Protein AF-A0A3B8KC10-F1 (afdb_monomer_lite)

Foldseek 3Di:
DPPPCQDQAFADWDWDDDQFWIKIWTAGPVRDIDIDTDHGGRRVVVVVCCVPQQVVQRHRDHPVCPVVSVVRRD

Radius of gyration: 13.31 Å; chains: 1; bounding box: 34×22×35 Å

Secondary structure (DSSP, 8-state):
-------SBEEEEEEEE-SS-EEEEEEETTS-EEEEEPPSSSHHHHHHHIIIIIHHHHTTSBSS-HHHHHHH--

Structure (mmCIF, N/CA/C/O backbone):
data_AF-A0A3B8KC10-F1
#
_entry.id   AF-A0A3B8KC10-F1
#
loop_
_atom_site.group_PDB
_atom_site.id
_atom_site.type_symbol
_atom_site.label_atom_id
_atom_site.label_alt_id
_atom_site.label_comp_id
_atom_site.label_asym_id
_atom_site.label_entity_id
_atom_site.label_seq_id
_atom_site.pdbx_PDB_ins_code
_atom_site.Cartn_x
_atom_site.Cartn_y
_atom_site.Cartn_z
_atom_site.occupancy
_atom_site.B_iso_or_equiv
_atom_site.auth_seq_id
_atom_site.auth_comp_id
_atom_site.auth_asym_id
_atom_site.auth_atom_id
_atom_site.pdbx_PDB_model_num
ATOM 1 N N . MET A 1 1 ? -22.656 8.013 24.075 1.00 39.81 1 MET A N 1
ATOM 2 C CA . MET A 1 1 ? -21.456 8.079 23.217 1.00 39.81 1 MET A CA 1
ATOM 3 C C . MET A 1 1 ? -20.561 6.921 23.602 1.00 39.81 1 MET A C 1
ATOM 5 O O . MET A 1 1 ? -19.733 7.058 24.492 1.00 39.81 1 MET A O 1
ATOM 9 N N . THR A 1 2 ? -20.811 5.751 23.023 1.00 40.78 2 THR A N 1
ATOM 10 C CA . THR A 1 2 ? -19.925 4.599 23.188 1.00 40.78 2 THR A CA 1
ATOM 11 C C . THR A 1 2 ? -18.682 4.915 22.373 1.00 40.78 2 THR A C 1
ATOM 13 O O . THR A 1 2 ? -18.787 5.077 21.160 1.00 40.78 2 THR A O 1
ATOM 16 N N . GLN A 1 3 ? -17.542 5.098 23.035 1.00 47.38 3 GLN A N 1
ATOM 17 C CA . GLN A 1 3 ? -16.249 5.017 22.366 1.00 47.38 3 GLN A CA 1
ATOM 18 C C . GLN A 1 3 ? -16.210 3.613 21.756 1.00 47.38 3 GLN A C 1
ATOM 20 O O . GLN A 1 3 ? -16.151 2.626 22.490 1.00 47.38 3 GLN A O 1
ATOM 25 N N . LEU A 1 4 ? -16.405 3.507 20.441 1.00 53.38 4 LEU A N 1
ATOM 26 C CA . LEU A 1 4 ? -16.093 2.274 19.739 1.00 53.38 4 LEU A CA 1
ATOM 27 C C . LEU A 1 4 ? -14.599 2.066 19.974 1.00 53.38 4 LEU A C 1
ATOM 29 O O . LEU A 1 4 ? -13.806 2.961 19.690 1.00 53.38 4 LEU A O 1
ATOM 33 N N . ASN A 1 5 ? -14.228 0.922 20.549 1.00 54.06 5 ASN A N 1
ATOM 34 C CA . ASN A 1 5 ? -12.876 0.397 20.411 1.00 54.06 5 ASN A CA 1
ATOM 35 C C . ASN A 1 5 ? -12.675 0.135 18.916 1.00 54.06 5 ASN A C 1
ATOM 37 O O . ASN A 1 5 ? -12.828 -0.989 18.440 1.00 54.06 5 ASN A O 1
ATOM 41 N N . ASP A 1 6 ? -12.423 1.194 18.161 1.00 62.91 6 ASP A N 1
ATOM 42 C CA . ASP A 1 6 ? -11.912 1.101 16.816 1.00 62.91 6 ASP A CA 1
ATOM 43 C C . ASP A 1 6 ? -10.488 0.586 17.016 1.00 62.91 6 ASP A C 1
ATOM 45 O O . ASP A 1 6 ? -9.606 1.348 17.394 1.00 62.91 6 ASP A O 1
ATOM 49 N N . GLY A 1 7 ? -10.298 -0.734 16.913 1.00 74.50 7 GLY A N 1
ATOM 50 C CA . GLY A 1 7 ? -8.970 -1.351 16.949 1.00 74.50 7 GLY A CA 1
ATOM 51 C C . GLY A 1 7 ? -8.093 -0.832 15.807 1.00 74.50 7 GLY A C 1
ATOM 52 O O . GLY A 1 7 ? -8.395 0.194 15.194 1.00 74.50 7 GLY A O 1
ATOM 53 N N . ALA A 1 8 ? -7.037 -1.557 15.445 1.00 90.94 8 ALA A N 1
ATOM 54 C CA . ALA A 1 8 ? -6.169 -1.172 14.334 1.00 90.94 8 ALA A CA 1
ATOM 55 C C . ALA A 1 8 ? -6.877 -1.336 12.965 1.00 90.94 8 ALA A C 1
ATOM 57 O O . ALA A 1 8 ? -6.483 -2.141 12.134 1.00 90.94 8 ALA A O 1
ATOM 58 N N . ILE A 1 9 ? -7.968 -0.609 12.715 1.00 96.56 9 ILE A N 1
ATOM 59 C CA . ILE A 1 9 ? -8.745 -0.640 11.477 1.00 96.56 9 ILE A CA 1
ATOM 60 C C . ILE A 1 9 ? -8.072 0.270 10.460 1.00 96.56 9 ILE A C 1
ATOM 62 O O . ILE A 1 9 ? -7.965 1.473 10.696 1.00 96.56 9 ILE A O 1
ATOM 66 N N . ILE A 1 10 ? -7.674 -0.286 9.317 1.00 97.38 10 ILE A N 1
ATOM 67 C CA . ILE A 1 10 ? -6.966 0.430 8.255 1.00 97.38 10 ILE A CA 1
ATOM 68 C C . ILE A 1 10 ? -7.863 1.534 7.690 1.00 97.38 10 ILE A C 1
ATOM 70 O O . ILE A 1 10 ? -8.873 1.269 7.039 1.00 97.38 10 ILE A O 1
ATOM 74 N N . GLU A 1 11 ? -7.485 2.787 7.914 1.00 98.00 11 GLU A N 1
ATOM 75 C CA . GLU A 1 11 ? -8.230 3.961 7.456 1.00 98.00 11 GLU A CA 1
ATOM 76 C C . GLU A 1 11 ? -7.610 4.569 6.198 1.00 98.00 11 GLU A C 1
ATOM 78 O O . GLU A 1 11 ? -8.316 5.083 5.330 1.00 98.00 11 GLU A O 1
ATOM 83 N N . ARG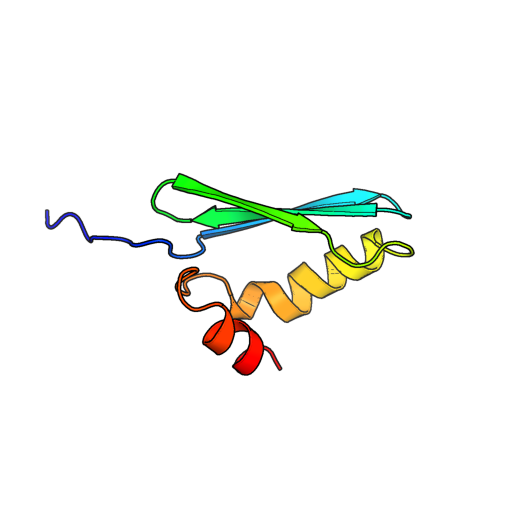 A 1 12 ? -6.282 4.499 6.075 1.00 98.31 12 ARG A N 1
ATOM 84 C CA . ARG A 1 12 ? -5.556 5.100 4.961 1.00 98.31 12 ARG A CA 1
ATOM 85 C C . ARG A 1 12 ? -4.354 4.258 4.561 1.00 98.31 12 ARG A C 1
ATOM 87 O O . ARG A 1 12 ? -3.613 3.774 5.412 1.00 98.31 12 ARG A O 1
ATOM 94 N N . VAL A 1 13 ? -4.139 4.160 3.253 1.00 98.56 13 VAL A N 1
ATOM 95 C CA . VAL A 1 13 ? -2.945 3.579 2.637 1.00 98.56 13 VAL A CA 1
ATOM 96 C C . VAL A 1 13 ? -2.325 4.645 1.739 1.00 98.56 13 VAL A C 1
ATOM 98 O O . VAL A 1 13 ? -2.988 5.181 0.856 1.00 98.56 13 VAL A O 1
ATOM 101 N N . GLU A 1 14 ? -1.067 4.990 1.982 1.00 98.75 14 GLU A N 1
ATOM 102 C CA . GLU A 1 14 ? -0.322 6.025 1.262 1.00 98.75 14 GLU A CA 1
ATOM 103 C C . GLU A 1 14 ? 0.938 5.425 0.648 1.00 98.75 14 GLU A C 1
ATOM 105 O O . GLU A 1 14 ? 1.609 4.609 1.276 1.00 98.75 14 GLU A O 1
ATOM 110 N N . THR A 1 15 ? 1.301 5.863 -0.559 1.00 98.75 15 THR A N 1
ATOM 111 C CA . THR A 1 15 ? 2.559 5.471 -1.207 1.00 98.75 15 THR A CA 1
ATOM 112 C C . THR A 1 15 ? 3.427 6.688 -1.477 1.00 98.75 15 THR A C 1
ATOM 114 O O . THR A 1 15 ? 2.958 7.669 -2.052 1.00 98.75 15 THR A O 1
ATOM 117 N N . PHE A 1 16 ? 4.707 6.586 -1.143 1.00 98.56 16 PHE A N 1
ATOM 118 C CA . P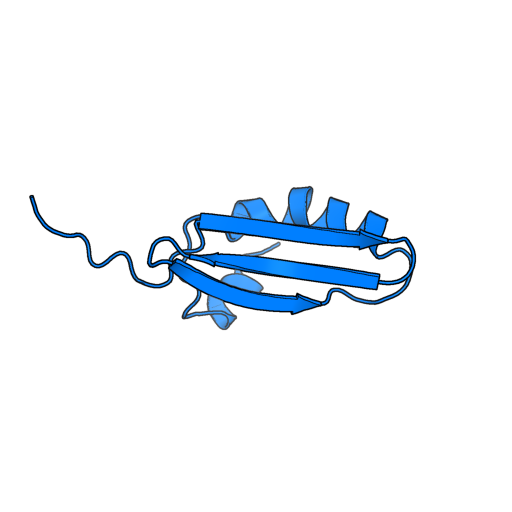HE A 1 16 ? 5.728 7.585 -1.443 1.00 98.56 16 PHE A CA 1
ATOM 119 C C . PHE A 1 16 ? 6.672 6.977 -2.475 1.00 98.56 16 PHE A C 1
ATOM 121 O O . PHE A 1 16 ? 7.565 6.208 -2.115 1.00 98.56 16 PHE A O 1
ATOM 128 N N . SER A 1 17 ? 6.418 7.249 -3.756 1.00 97.69 17 SER A N 1
ATOM 129 C CA . SER A 1 17 ? 7.024 6.519 -4.871 1.00 97.69 17 SER A CA 1
ATOM 130 C C . SER A 1 17 ? 7.936 7.372 -5.754 1.00 97.69 17 SER A C 1
ATOM 132 O O . SER A 1 17 ? 7.699 8.553 -6.012 1.00 97.69 17 SER A O 1
ATOM 134 N N . ARG A 1 18 ? 8.994 6.719 -6.235 1.00 96.69 18 ARG A N 1
ATOM 135 C CA . ARG A 1 18 ? 9.779 7.054 -7.429 1.00 96.69 18 ARG A CA 1
ATOM 136 C C . ARG A 1 18 ? 9.865 5.797 -8.304 1.00 96.69 18 ARG A C 1
ATOM 138 O O . ARG A 1 18 ? 9.390 4.740 -7.904 1.00 96.69 18 ARG A O 1
ATOM 145 N N . GLU A 1 19 ? 10.518 5.895 -9.457 1.00 96.06 19 GLU A N 1
ATOM 146 C CA . GLU A 1 19 ? 10.685 4.775 -10.400 1.00 96.06 19 GLU A CA 1
ATOM 147 C C . GLU A 1 19 ? 11.285 3.512 -9.748 1.00 96.06 19 GLU A C 1
ATOM 149 O O . GLU A 1 19 ? 10.809 2.399 -9.955 1.00 96.06 19 GLU A O 1
ATOM 154 N N . TYR A 1 20 ? 12.313 3.667 -8.908 1.00 97.62 20 TYR A N 1
ATOM 155 C CA . TYR A 1 20 ? 13.069 2.525 -8.377 1.00 97.62 20 TYR A CA 1
ATOM 156 C C . TYR A 1 20 ? 12.590 2.014 -7.019 1.00 97.62 20 TYR A C 1
ATOM 158 O O . TYR A 1 20 ? 12.818 0.851 -6.698 1.00 97.62 20 TYR A O 1
ATOM 166 N N . LEU A 1 21 ? 11.961 2.865 -6.210 1.00 97.94 21 LEU A N 1
ATOM 167 C CA . LEU A 1 21 ? 11.574 2.552 -4.835 1.00 97.94 21 LEU A CA 1
ATOM 168 C C . LEU A 1 21 ? 10.258 3.238 -4.484 1.00 97.94 21 LEU A C 1
ATOM 170 O O . LEU A 1 21 ? 10.041 4.401 -4.832 1.00 97.94 21 LEU A O 1
ATOM 174 N N . ALA A 1 22 ? 9.416 2.531 -3.732 1.00 98.56 22 ALA A N 1
ATOM 175 C CA . ALA A 1 22 ? 8.216 3.093 -3.138 1.00 98.56 22 ALA A CA 1
ATOM 176 C C . ALA A 1 22 ? 7.982 2.528 -1.733 1.00 98.56 22 ALA A C 1
ATOM 178 O O . ALA A 1 22 ? 7.971 1.312 -1.523 1.00 98.56 22 ALA A O 1
ATOM 179 N N . PHE A 1 23 ? 7.780 3.433 -0.778 1.00 98.75 23 PHE A N 1
ATOM 180 C CA . PHE A 1 23 ? 7.376 3.090 0.583 1.00 98.75 23 PHE A CA 1
ATOM 181 C C . PHE A 1 23 ? 5.862 3.174 0.716 1.00 98.75 23 PHE A C 1
ATOM 183 O O . PHE A 1 23 ? 5.232 4.040 0.106 1.00 98.75 23 PHE A O 1
ATOM 190 N N . VAL A 1 24 ? 5.298 2.299 1.543 1.00 98.81 24 VAL A N 1
ATOM 191 C CA . VAL A 1 24 ? 3.876 2.280 1.886 1.00 98.81 24 VAL A CA 1
ATOM 192 C C . VAL A 1 24 ? 3.735 2.678 3.346 1.00 98.81 24 VAL A C 1
ATOM 194 O O . VAL A 1 24 ? 4.426 2.126 4.203 1.00 98.81 24 VAL A O 1
ATOM 197 N N . ARG A 1 25 ? 2.839 3.620 3.632 1.00 98.75 25 ARG A N 1
ATOM 198 C CA . ARG A 1 25 ? 2.402 3.936 4.989 1.00 98.75 25 ARG A CA 1
ATOM 199 C C . ARG A 1 25 ? 0.939 3.563 5.136 1.00 98.75 25 ARG A C 1
ATOM 201 O O . ARG A 1 25 ? 0.103 4.046 4.376 1.00 98.75 25 ARG A O 1
ATOM 208 N N . THR A 1 26 ? 0.637 2.772 6.151 1.00 98.12 26 THR A N 1
ATOM 209 C CA . THR A 1 26 ? -0.736 2.474 6.556 1.00 98.12 26 THR A CA 1
ATOM 210 C C . THR A 1 26 ? -1.037 3.246 7.831 1.00 98.12 26 THR A C 1
ATOM 212 O O . THR A 1 26 ? -0.219 3.256 8.747 1.00 98.12 26 THR A O 1
ATOM 215 N N . THR A 1 27 ? -2.174 3.934 7.881 1.0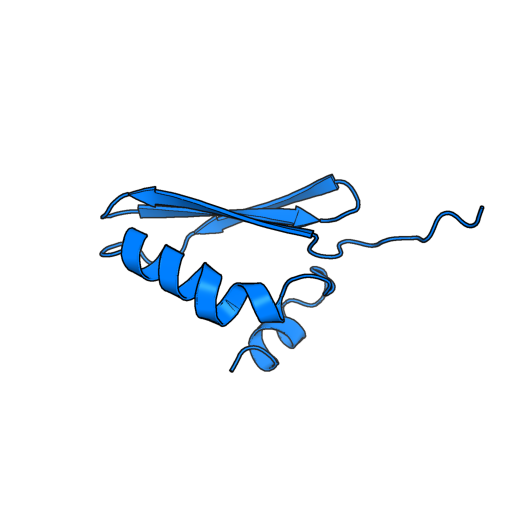0 98.19 27 THR A N 1
ATOM 216 C CA . THR A 1 27 ? -2.691 4.576 9.097 1.00 98.19 27 THR A CA 1
ATOM 217 C C . THR A 1 27 ? -3.998 3.905 9.482 1.00 98.19 27 THR A C 1
ATOM 219 O O . THR A 1 27 ? -4.891 3.773 8.641 1.00 98.19 27 THR A O 1
ATOM 222 N N . CYS A 1 28 ? -4.105 3.498 10.739 1.00 97.19 28 CYS A N 1
ATOM 223 C CA . CYS A 1 28 ? -5.335 2.982 11.310 1.00 97.19 28 CYS A CA 1
ATOM 224 C C . CYS A 1 28 ? -6.124 4.094 12.005 1.00 97.19 28 CYS A C 1
ATOM 226 O O . CYS A 1 28 ? -5.575 5.142 12.352 1.00 97.19 28 CYS A O 1
ATOM 228 N N . ARG A 1 29 ? -7.413 3.850 12.232 1.00 96.25 29 ARG A N 1
ATOM 229 C CA . ARG A 1 29 ? -8.330 4.829 12.829 1.00 96.25 29 ARG A CA 1
ATOM 230 C C . ARG A 1 29 ? -7.976 5.197 14.278 1.00 96.25 29 ARG A C 1
ATOM 232 O O . ARG A 1 29 ? -8.257 6.308 14.717 1.00 96.25 29 ARG A O 1
ATOM 239 N N . ASP A 1 30 ? -7.312 4.294 14.998 1.00 94.38 30 ASP A N 1
ATOM 240 C CA . ASP A 1 30 ? -6.750 4.542 16.334 1.00 94.38 30 ASP A CA 1
ATOM 241 C C . ASP A 1 30 ? -5.475 5.414 16.316 1.00 94.38 30 ASP A C 1
ATOM 243 O O . ASP A 1 30 ? -4.921 5.745 17.365 1.00 94.38 30 ASP A O 1
ATOM 247 N N . GLY A 1 31 ? -5.005 5.804 15.127 1.00 94.62 31 GLY A N 1
ATOM 248 C CA . GLY A 1 31 ? -3.794 6.589 14.920 1.00 94.62 31 GLY A CA 1
ATOM 249 C C . GLY A 1 31 ? -2.511 5.761 14.843 1.00 94.62 31 GLY A C 1
ATOM 250 O O . GLY A 1 31 ? -1.445 6.343 14.631 1.00 94.62 31 GLY A O 1
ATOM 251 N N . SER A 1 32 ? -2.576 4.432 14.981 1.00 95.81 32 SER A N 1
ATOM 252 C CA . SER A 1 32 ? -1.412 3.571 14.772 1.00 95.81 32 SER A CA 1
ATOM 253 C C . SER A 1 32 ? -0.945 3.621 13.313 1.00 95.81 32 SER A C 1
ATOM 255 O O . SER A 1 32 ? -1.725 3.815 12.373 1.00 95.81 32 SER A O 1
ATOM 257 N N . ILE A 1 33 ? 0.372 3.513 13.121 1.00 97.56 33 ILE A N 1
ATOM 258 C CA . ILE A 1 33 ? 1.019 3.652 11.814 1.00 97.56 33 ILE A CA 1
ATOM 259 C C . ILE A 1 33 ? 1.968 2.482 11.585 1.00 97.56 33 ILE A C 1
ATOM 261 O O . ILE A 1 33 ? 2.807 2.177 12.431 1.00 97.56 33 ILE A O 1
ATOM 265 N N . GLY A 1 34 ? 1.882 1.891 10.395 1.00 96.88 34 GLY A N 1
ATOM 266 C CA . GLY A 1 34 ? 2.828 0.901 9.889 1.00 96.88 34 GLY A CA 1
ATOM 267 C C . GLY A 1 34 ? 3.544 1.406 8.640 1.00 96.88 34 GLY A C 1
ATOM 268 O O . GLY A 1 34 ? 2.942 2.080 7.802 1.00 96.88 34 GLY A O 1
ATOM 269 N N . TRP A 1 35 ? 4.824 1.061 8.508 1.00 98.50 35 TRP A N 1
ATOM 270 C CA . TRP A 1 35 ? 5.609 1.310 7.300 1.00 98.50 35 TRP A CA 1
ATOM 271 C C . TRP A 1 35 ? 6.028 -0.003 6.652 1.00 98.50 35 TRP A C 1
ATOM 273 O O . TRP A 1 35 ? 6.454 -0.935 7.330 1.00 98.50 35 TRP A O 1
ATOM 283 N N . GLY A 1 36 ? 5.944 -0.041 5.328 1.00 98.00 36 GLY A N 1
ATOM 284 C CA . GLY A 1 36 ? 6.398 -1.149 4.504 1.00 98.00 36 GLY A CA 1
ATOM 285 C C . GLY A 1 36 ? 6.984 -0.658 3.187 1.00 98.00 36 GLY A C 1
ATOM 286 O O . GLY A 1 36 ? 7.099 0.544 2.929 1.00 98.00 36 GLY A O 1
ATOM 287 N N . GLN A 1 37 ? 7.347 -1.603 2.334 1.00 98.50 37 GLN A N 1
ATOM 288 C CA . GLN A 1 37 ? 7.910 -1.330 1.020 1.00 98.50 37 GLN A CA 1
ATOM 289 C C . GLN A 1 37 ? 7.304 -2.302 0.011 1.00 98.50 37 GLN A C 1
ATOM 291 O O . GLN A 1 37 ? 7.119 -3.478 0.322 1.00 98.50 37 GLN A O 1
ATOM 296 N N . VAL A 1 38 ? 7.022 -1.821 -1.198 1.00 98.44 38 VAL A N 1
ATOM 297 C CA . VAL A 1 38 ? 6.758 -2.712 -2.337 1.00 98.44 38 VAL A CA 1
ATOM 298 C C . VAL A 1 38 ? 8.078 -3.177 -2.964 1.00 98.44 38 VAL A C 1
ATOM 300 O O . VAL A 1 38 ? 9.162 -2.707 -2.597 1.00 98.44 38 VAL A O 1
ATOM 303 N N . SER A 1 39 ? 8.006 -4.105 -3.920 1.00 98.06 39 SER A N 1
ATOM 304 C CA . SER A 1 39 ? 9.190 -4.502 -4.687 1.00 98.06 39 SER A CA 1
ATOM 305 C C . SER A 1 39 ? 9.849 -3.281 -5.358 1.00 98.06 39 SER A C 1
ATOM 307 O O . SER A 1 39 ? 9.134 -2.424 -5.883 1.00 98.06 39 SER A O 1
ATOM 309 N N . PRO A 1 40 ? 11.193 -3.184 -5.362 1.00 97.81 40 PRO A N 1
ATOM 310 C CA . PRO A 1 40 ? 11.916 -2.204 -6.167 1.00 97.81 40 PRO A CA 1
ATOM 311 C C . PRO A 1 40 ? 11.716 -2.418 -7.674 1.00 97.81 40 PRO A C 1
ATOM 313 O O . PRO A 1 40 ? 11.316 -3.504 -8.096 1.00 97.81 40 PRO A O 1
ATOM 316 N N . TYR A 1 41 ? 12.118 -1.404 -8.450 1.00 97.38 41 TYR A N 1
ATOM 317 C CA . TYR A 1 41 ? 12.000 -1.287 -9.913 1.00 97.38 41 TYR A CA 1
ATOM 318 C C . TYR A 1 41 ? 10.555 -1.226 -10.417 1.00 97.38 41 TYR A C 1
ATOM 320 O O . TYR A 1 41 ? 9.726 -2.066 -10.080 1.00 97.38 41 TYR A O 1
ATOM 328 N N . ASN A 1 42 ? 10.250 -0.222 -11.248 1.00 97.81 42 ASN A N 1
ATOM 329 C CA . ASN A 1 42 ? 8.875 0.108 -11.646 1.00 97.81 42 ASN A CA 1
ATOM 330 C C . ASN A 1 42 ? 7.952 0.251 -10.417 1.00 97.81 42 ASN A C 1
ATOM 332 O O . ASN A 1 42 ? 6.794 -0.186 -10.401 1.00 97.81 42 ASN A O 1
ATOM 336 N N . ALA A 1 43 ? 8.502 0.801 -9.334 1.00 98.38 43 ALA A N 1
ATOM 337 C CA . ALA A 1 43 ? 7.837 0.882 -8.042 1.00 98.38 43 ALA A CA 1
ATOM 338 C C . ALA A 1 43 ? 6.690 1.905 -8.066 1.00 98.38 43 ALA A C 1
ATOM 340 O O . ALA A 1 43 ? 5.710 1.764 -7.336 1.00 98.38 43 ALA A O 1
ATOM 341 N N . ASP A 1 44 ? 6.769 2.900 -8.946 1.00 98.06 44 ASP A N 1
ATOM 342 C CA . ASP A 1 44 ? 5.696 3.839 -9.263 1.00 98.06 44 ASP A CA 1
ATOM 343 C C . ASP A 1 44 ? 4.499 3.150 -9.940 1.00 98.06 44 ASP A C 1
ATOM 345 O O . ASP A 1 44 ? 3.352 3.421 -9.577 1.00 98.06 44 ASP A O 1
ATOM 349 N N . ILE A 1 45 ? 4.744 2.204 -10.853 1.00 98.50 45 ILE A N 1
ATOM 350 C CA . ILE A 1 45 ? 3.692 1.362 -11.446 1.00 98.50 45 ILE A CA 1
ATOM 351 C C . ILE A 1 45 ? 3.092 0.452 -10.371 1.00 98.50 45 ILE A C 1
ATOM 353 O O . ILE A 1 45 ? 1.871 0.380 -10.226 1.00 98.50 45 ILE A O 1
ATOM 357 N N . THR A 1 46 ? 3.938 -0.191 -9.563 1.00 98.62 46 THR A N 1
ATOM 358 C CA . THR A 1 46 ? 3.488 -1.057 -8.461 1.00 98.62 46 THR A CA 1
ATOM 359 C C . THR A 1 46 ? 2.630 -0.290 -7.450 1.00 98.62 46 THR A C 1
ATOM 361 O O . THR A 1 46 ? 1.617 -0.809 -6.987 1.00 98.62 46 THR A O 1
ATOM 364 N N . ALA A 1 47 ? 2.960 0.971 -7.153 1.00 98.69 47 ALA A N 1
ATOM 365 C CA . ALA A 1 47 ? 2.138 1.827 -6.302 1.00 98.69 47 ALA A CA 1
ATOM 366 C C . ALA A 1 47 ? 0.737 2.071 -6.896 1.00 98.69 47 ALA A C 1
ATOM 368 O O . ALA A 1 47 ? -0.253 2.026 -6.168 1.00 98.69 47 ALA A O 1
ATOM 369 N N . GLN A 1 48 ? 0.622 2.276 -8.215 1.00 98.62 48 GLN A N 1
ATOM 370 C CA . GLN A 1 48 ? -0.686 2.406 -8.874 1.00 98.62 48 GLN A CA 1
ATOM 371 C C . GLN A 1 48 ? -1.500 1.111 -8.793 1.00 98.62 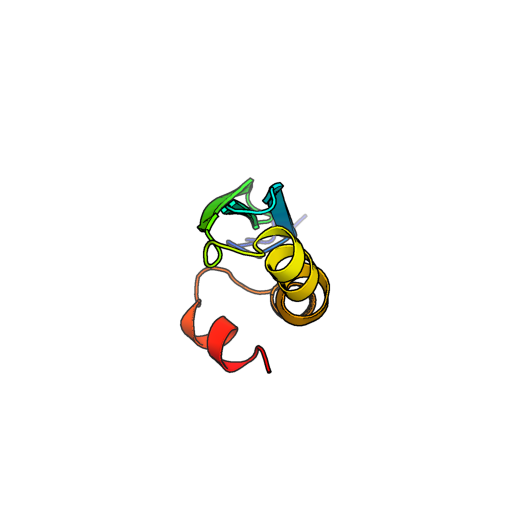48 GLN A C 1
ATOM 373 O O . GLN A 1 48 ? -2.701 1.162 -8.527 1.00 98.62 48 GLN A O 1
ATOM 378 N N . VAL A 1 49 ? -0.856 -0.042 -8.996 1.00 98.50 49 VAL A N 1
ATOM 379 C CA . VAL A 1 49 ? -1.490 -1.359 -8.840 1.00 98.50 49 VAL A CA 1
ATOM 380 C C . VAL A 1 49 ? -2.000 -1.536 -7.411 1.00 98.50 49 VAL A C 1
ATOM 382 O O . VAL A 1 49 ? -3.172 -1.855 -7.226 1.00 98.50 49 VAL A O 1
ATOM 385 N N . LEU A 1 50 ? -1.172 -1.232 -6.407 1.00 98.62 50 LEU A N 1
ATOM 386 C CA . LEU A 1 50 ? -1.548 -1.295 -4.995 1.00 98.62 50 LEU A CA 1
ATOM 387 C C . LEU A 1 50 ? -2.810 -0.470 -4.716 1.00 98.62 50 LEU A C 1
ATOM 389 O O . LEU A 1 50 ? -3.769 -0.995 -4.154 1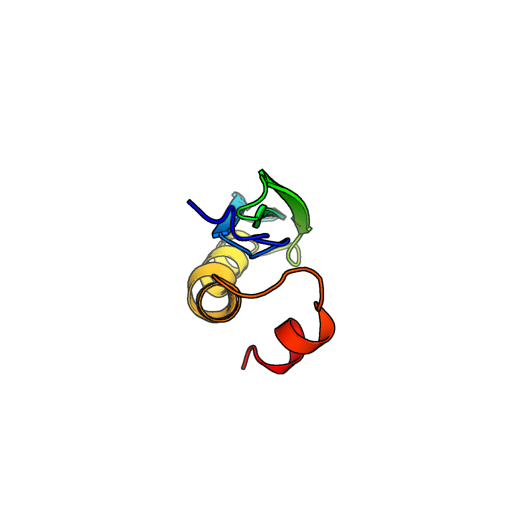.00 98.62 50 LEU A O 1
ATOM 393 N N . HIS A 1 51 ? -2.863 0.788 -5.157 1.00 98.56 51 HIS A N 1
ATOM 394 C CA . HIS A 1 51 ? -4.031 1.644 -4.909 1.00 98.56 51 HIS A CA 1
ATOM 395 C C . HIS A 1 51 ? -5.291 1.194 -5.643 1.00 98.56 51 HIS A C 1
ATOM 397 O O . HIS A 1 51 ? -6.392 1.368 -5.130 1.00 98.56 51 HIS A O 1
ATOM 403 N N . ARG A 1 52 ? -5.156 0.628 -6.846 1.00 98.38 52 ARG A N 1
ATOM 404 C CA . ARG A 1 52 ? -6.314 0.243 -7.667 1.00 98.38 52 ARG A CA 1
ATOM 405 C C . ARG A 1 52 ? -6.838 -1.155 -7.367 1.00 98.38 52 ARG A C 1
ATOM 407 O O . ARG A 1 52 ? -8.026 -1.386 -7.563 1.00 98.38 52 ARG A O 1
ATOM 414 N N . GLN A 1 53 ? -5.970 -2.076 -6.963 1.00 98.38 53 GLN A N 1
ATOM 415 C CA . GLN A 1 53 ? -6.287 -3.504 -6.900 1.00 98.38 53 GLN A CA 1
ATOM 416 C C . GLN A 1 53 ? -6.153 -4.100 -5.499 1.00 98.38 53 GLN A C 1
ATOM 418 O O . GLN A 1 53 ? -6.814 -5.093 -5.231 1.00 98.38 53 GLN A O 1
ATOM 423 N N . VAL A 1 54 ? -5.363 -3.497 -4.604 1.00 98.19 54 VAL A N 1
ATOM 424 C CA . VAL A 1 54 ? -5.098 -4.041 -3.260 1.00 98.19 54 VAL A CA 1
ATOM 425 C C . VAL A 1 54 ? -5.814 -3.223 -2.185 1.00 98.19 54 VAL A C 1
ATOM 427 O O . VAL A 1 54 ? -6.659 -3.748 -1.464 1.00 98.19 54 VAL A O 1
ATOM 430 N N . ALA A 1 55 ? -5.545 -1.915 -2.118 1.00 98.06 55 ALA A N 1
ATOM 431 C CA . ALA A 1 55 ? -6.072 -1.028 -1.080 1.00 98.06 55 ALA A CA 1
ATOM 432 C C . ALA A 1 55 ? -7.607 -1.079 -0.901 1.00 98.06 55 ALA A C 1
ATOM 434 O O . ALA A 1 55 ? -8.043 -1.070 0.251 1.00 98.06 55 ALA A O 1
ATOM 435 N N . PRO A 1 56 ? -8.444 -1.197 -1.958 1.00 97.88 56 PRO A N 1
ATOM 436 C CA . PRO A 1 56 ? -9.899 -1.283 -1.793 1.00 97.88 56 PRO A CA 1
ATOM 437 C C . PRO A 1 56 ? -10.3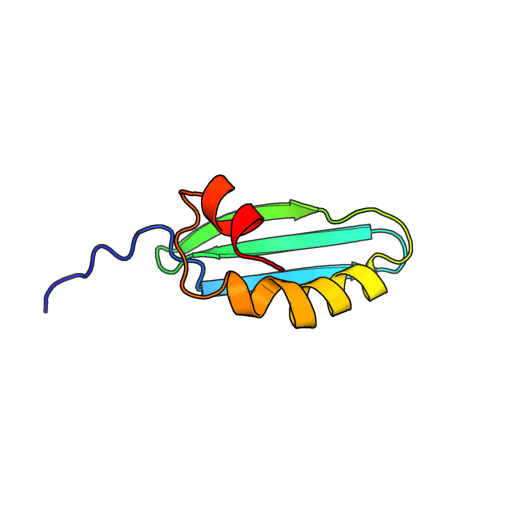75 -2.470 -0.945 1.00 97.88 56 PRO A C 1
ATOM 439 O O . PRO A 1 56 ? -11.432 -2.382 -0.329 1.00 97.88 56 PRO A O 1
ATOM 442 N N . TRP A 1 57 ? -9.603 -3.558 -0.891 1.00 97.25 57 TRP A N 1
ATOM 443 C CA . TRP A 1 57 ? -9.922 -4.739 -0.084 1.00 97.25 57 TRP A CA 1
ATOM 444 C C . TRP A 1 57 ? -9.431 -4.618 1.360 1.00 97.25 57 TRP A C 1
ATOM 446 O O . TRP A 1 57 ? -10.001 -5.239 2.254 1.00 97.25 57 TRP A O 1
ATOM 456 N N . SER A 1 58 ? -8.388 -3.816 1.596 1.00 96.56 58 SER A N 1
ATOM 457 C CA . SER A 1 58 ? -7.780 -3.631 2.920 1.00 96.56 58 SER A CA 1
ATOM 458 C C . SER A 1 58 ? -8.412 -2.492 3.725 1.00 96.56 58 SER A C 1
ATOM 460 O O . SER A 1 58 ? -8.421 -2.543 4.952 1.00 96.56 58 SER A O 1
ATOM 462 N N . LEU A 1 59 ? -8.932 -1.451 3.068 1.00 97.19 59 LEU A N 1
ATOM 463 C CA . LEU A 1 59 ? -9.548 -0.310 3.751 1.00 97.19 59 LEU A CA 1
ATOM 464 C C . LEU A 1 59 ? -10.777 -0.745 4.567 1.00 97.19 59 LEU A C 1
ATOM 466 O O . LEU A 1 59 ? -11.652 -1.458 4.081 1.00 97.19 59 LEU A O 1
ATOM 470 N N . GLY A 1 60 ? -10.849 -0.296 5.820 1.00 95.81 60 GLY A N 1
ATOM 471 C CA . GLY A 1 60 ? -11.913 -0.643 6.764 1.00 95.81 60 GLY A CA 1
ATOM 472 C C . GLY A 1 60 ? -11.772 -2.022 7.419 1.00 95.81 60 GLY A C 1
ATOM 473 O O . GLY A 1 60 ? -12.641 -2.398 8.205 1.00 95.81 60 GLY A O 1
ATOM 474 N N . ARG A 1 61 ? -10.700 -2.770 7.132 1.00 95.81 61 ARG A N 1
ATOM 475 C CA . ARG A 1 61 ? -10.400 -4.071 7.749 1.00 95.81 61 ARG A CA 1
ATOM 476 C C . ARG A 1 61 ? -9.418 -3.934 8.912 1.00 95.81 61 ARG A C 1
ATOM 478 O O . ARG A 1 61 ? -8.712 -2.934 9.018 1.00 95.81 61 ARG A O 1
ATOM 485 N N . SER A 1 62 ? -9.377 -4.949 9.775 1.00 94.88 62 SER A N 1
ATOM 486 C CA . SER A 1 62 ? -8.405 -5.029 10.870 1.00 94.88 62 SER A CA 1
ATOM 487 C C . SER A 1 62 ? -6.988 -5.254 10.338 1.00 94.88 62 SER A C 1
ATOM 489 O O . SER A 1 62 ? -6.780 -6.115 9.489 1.00 94.88 62 SER A O 1
ATOM 491 N N . ALA A 1 63 ? -6.019 -4.503 10.855 1.00 94.81 63 ALA A N 1
ATOM 492 C CA . ALA A 1 63 ? -4.593 -4.669 10.589 1.00 94.81 63 ALA A CA 1
ATOM 493 C C . ALA A 1 63 ? -3.952 -5.770 11.452 1.00 94.81 63 ALA A C 1
ATOM 495 O O . ALA A 1 63 ? -2.827 -6.177 11.167 1.00 94.81 63 ALA A O 1
ATOM 496 N N . ASP A 1 64 ? -4.654 -6.261 12.480 1.00 93.25 64 ASP A N 1
ATOM 497 C CA . ASP A 1 64 ? -4.136 -7.280 13.402 1.00 93.25 64 ASP A CA 1
ATOM 498 C C . ASP A 1 64 ? -4.168 -8.701 12.805 1.00 93.25 64 ASP A C 1
ATOM 500 O O . ASP A 1 64 ? -3.464 -9.584 13.293 1.00 93.25 64 ASP A O 1
ATOM 504 N N . ASP A 1 65 ? -4.935 -8.927 11.728 1.00 91.00 65 ASP A N 1
ATOM 505 C CA . ASP A 1 65 ? -4.968 -10.198 10.990 1.00 91.00 65 ASP A CA 1
ATOM 506 C C . ASP A 1 65 ? -4.473 -10.029 9.546 1.00 91.00 65 ASP A C 1
ATOM 508 O O . ASP A 1 65 ? -5.220 -9.988 8.565 1.00 91.00 65 ASP A O 1
ATOM 512 N N . ILE A 1 66 ? -3.150 -9.940 9.415 1.00 92.88 66 ILE A N 1
ATOM 513 C CA . ILE A 1 66 ? -2.475 -9.857 8.114 1.00 92.88 66 ILE A CA 1
ATOM 514 C C . ILE A 1 66 ? -2.742 -11.120 7.274 1.00 92.88 66 ILE A C 1
ATOM 516 O O . ILE A 1 66 ? -2.801 -11.046 6.047 1.00 92.88 66 ILE A O 1
ATOM 520 N N . GLY A 1 67 ? -2.904 -12.282 7.917 1.00 95.31 67 GLY A N 1
ATOM 521 C CA . GLY A 1 67 ? -3.116 -13.554 7.227 1.00 95.31 67 GLY A CA 1
ATOM 522 C C . GLY A 1 67 ? -4.467 -13.622 6.519 1.00 95.31 67 GLY A C 1
ATOM 523 O O . GLY A 1 67 ? -4.541 -14.118 5.394 1.00 95.31 67 GLY A O 1
ATOM 524 N N . GLU A 1 68 ? -5.523 -13.112 7.152 1.00 94.88 68 GLU A N 1
ATOM 525 C CA . GLU A 1 68 ? -6.844 -12.955 6.540 1.00 94.88 68 GLU A CA 1
ATOM 526 C C . GLU A 1 68 ? -6.805 -11.947 5.386 1.00 94.88 68 GLU A C 1
ATOM 528 O O . GLU A 1 68 ? -7.245 -12.272 4.285 1.00 94.88 68 GLU A O 1
ATOM 533 N N . LEU A 1 69 ? -6.187 -10.777 5.585 1.00 94.75 69 LEU A N 1
ATOM 534 C CA . LEU A 1 69 ? -6.057 -9.760 4.536 1.00 94.75 69 LEU A CA 1
ATOM 535 C C . LEU A 1 69 ? -5.410 -10.307 3.262 1.00 94.75 69 LEU A C 1
ATOM 537 O O . LEU A 1 69 ? -5.947 -10.129 2.173 1.00 94.75 69 LEU A O 1
ATOM 541 N N . VAL A 1 70 ? -4.270 -10.990 3.390 1.00 96.31 70 VAL A N 1
ATOM 542 C CA . VAL A 1 70 ? -3.550 -11.559 2.240 1.00 96.31 70 VAL A CA 1
ATOM 543 C C . VAL A 1 70 ? -4.368 -12.646 1.537 1.00 96.31 70 VAL A C 1
ATOM 545 O O . VAL A 1 70 ? -4.218 -12.825 0.333 1.00 96.31 70 VAL A O 1
ATOM 548 N N . ARG A 1 71 ? -5.232 -13.368 2.262 1.00 97.00 71 ARG A N 1
ATOM 549 C CA . ARG A 1 71 ? -6.102 -14.402 1.684 1.00 97.00 71 ARG A CA 1
ATOM 550 C C . ARG A 1 71 ? -7.267 -13.810 0.888 1.00 97.00 71 ARG A C 1
ATOM 552 O O . ARG A 1 71 ? -7.653 -14.395 -0.119 1.00 97.00 71 ARG A O 1
ATOM 559 N N . ASP A 1 72 ? -7.828 -12.700 1.357 1.00 95.12 72 ASP A N 1
ATOM 560 C CA . ASP A 1 72 ? -9.034 -12.090 0.786 1.00 95.12 72 ASP A CA 1
ATOM 561 C C . ASP A 1 72 ? -8.747 -11.171 -0.412 1.00 95.12 72 ASP A C 1
ATOM 563 O O . ASP A 1 72 ? -9.652 -10.890 -1.201 1.00 95.12 72 ASP A O 1
ATOM 567 N N . ILE A 1 73 ? -7.508 -10.688 -0.554 1.00 94.81 73 ILE A N 1
ATOM 568 C CA . ILE A 1 73 ? -7.080 -9.901 -1.716 1.00 94.81 73 ILE A CA 1
ATOM 569 C C . ILE A 1 73 ? -6.926 -10.854 -2.923 1.00 94.81 73 ILE A C 1
ATOM 571 O O . ILE A 1 73 ? -6.128 -11.789 -2.840 1.00 94.81 73 ILE A O 1
ATOM 575 N N . PRO A 1 74 ? -7.680 -10.643 -4.021 1.00 91.00 74 PRO A N 1
ATOM 576 C CA . PRO A 1 74 ? -7.716 -11.547 -5.174 1.00 91.00 74 PRO A CA 1
ATOM 577 C C . PRO A 1 74 ? -6.478 -11.486 -6.079 1.00 91.00 74 PRO A C 1
ATOM 579 O O . PRO A 1 74 ? -5.765 -10.454 -6.076 1.00 91.00 74 PRO A O 1
#

pLDDT: mean 92.83, std 13.39, range [39.81, 98.81]

Sequence (74 aa):
MTQLNDGAIIERVETFSREYLAFVRTTCRDGSIGWGQVSPYNADITAQVLHRQVAPWSLGRSADDIGELVRDIP